Protein AF-A0AAU9T8T5-F1 (afdb_monomer_lite)

Foldseek 3Di:
DPPDDPQPAFAWQDDKPAPDQDVVVVVVSVVVVCVVCVQWWKKKWAADPVVRDTDDIDTDDHGPPDPDDDPDDPPDPDPDDRGRTIIIGTHDDD

InterPro domains:
  IPR000894 Ribulose bisphosphate carboxylase small subunit, domain [PF00101] (6-62)
  IPR000894 Ribulose bisphosphate carboxylase small subunit, domain [SM00961] (2-63)
  IPR024681 Ribulose bisphosphate carboxylase, small subunit [PR00152] (3-32)
  IPR024681 Ribulose bisphosphate carboxylase, small subunit [PR00152] (37-63)
  IPR024681 Ribulose bisphosphate carboxylase, small subunit [PTHR31262] (1-64)
  IPR036385 Ribulose bisphosphate carboxylase, small subunit superfamily [G3DSA:3.30.190.10] (1-71)
  IPR036385 Ribulose bisphosphate carboxylase, small subunit superfamily [SSF55239] (1-64)

Radius of gyration: 14.23 Å; chains: 1; bounding box: 36×28×37 Å

Sequence (94 aa):
MPGYYDGRYWTMWKLPMFGCNDSSQVLNEIQECKRTYPNAYIRCLAFDNKHQGQCMAFIIQKAHGLRLKALLLDSLLKPNKPIWLLLASVGVYF

Structure (mmCIF, N/CA/C/O backbone):
data_AF-A0AAU9T8T5-F1
#
_entry.id   AF-A0AAU9T8T5-F1
#
loop_
_atom_site.group_PDB
_atom_site.id
_atom_site.type_symbol
_atom_site.label_atom_id
_atom_site.label_alt_id
_atom_site.label_comp_id
_atom_site.label_asym_id
_atom_site.label_entity_id
_atom_site.label_seq_id
_atom_site.pdbx_PDB_ins_code
_atom_site.Cartn_x
_atom_site.Cartn_y
_atom_site.Cartn_z
_atom_site.occupancy
_atom_site.B_iso_or_equiv
_atom_site.auth_seq_id
_atom_site.auth_comp_id
_atom_site.auth_asym_id
_atom_site.auth_atom_id
_atom_site.pdbx_PDB_model_num
ATOM 1 N N . MET A 1 1 ? 20.989 2.482 18.515 1.00 70.00 1 MET A N 1
ATOM 2 C CA . MET A 1 1 ? 21.609 2.126 17.220 1.00 70.00 1 MET A CA 1
ATOM 3 C C . MET A 1 1 ? 21.257 3.206 16.204 1.00 70.00 1 MET A C 1
ATOM 5 O O . MET A 1 1 ? 20.070 3.506 16.096 1.00 70.00 1 MET A O 1
ATOM 9 N N . PRO A 1 2 ? 22.226 3.834 15.517 1.00 88.38 2 PRO A N 1
ATOM 10 C CA . PRO A 1 2 ? 21.930 4.846 14.500 1.00 88.38 2 PRO A CA 1
ATOM 11 C C . PRO A 1 2 ? 21.002 4.287 13.406 1.00 88.38 2 PRO A C 1
ATOM 13 O O . PRO A 1 2 ? 21.209 3.169 12.944 1.00 88.38 2 PRO A O 1
ATOM 16 N N . GLY A 1 3 ? 19.967 5.037 13.010 1.00 87.88 3 GLY A N 1
ATOM 17 C CA . GLY A 1 3 ? 19.069 4.666 11.902 1.00 87.88 3 GLY A CA 1
ATOM 18 C C . GLY A 1 3 ? 17.992 3.614 12.213 1.00 87.88 3 GLY A C 1
ATOM 19 O O . GLY A 1 3 ? 17.290 3.169 11.299 1.00 87.88 3 GLY A O 1
ATOM 20 N N . TYR A 1 4 ? 17.833 3.211 13.477 1.00 90.44 4 TYR A N 1
ATOM 21 C CA . TYR A 1 4 ? 16.737 2.340 13.899 1.00 90.44 4 TYR A CA 1
ATOM 22 C C . TYR A 1 4 ? 15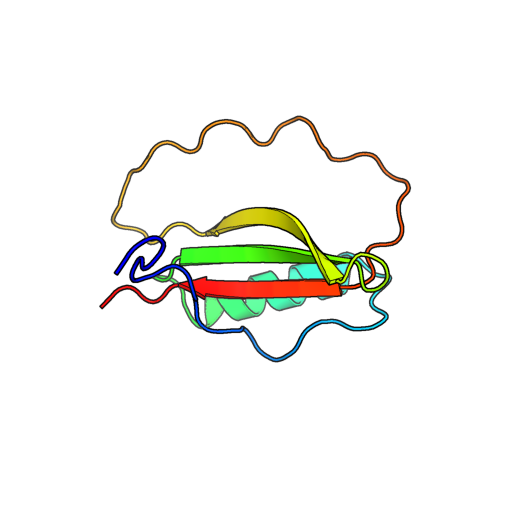.532 3.160 14.362 1.00 90.44 4 TYR A C 1
ATOM 24 O O . TYR A 1 4 ? 15.637 3.958 15.289 1.00 90.44 4 TYR A O 1
ATOM 32 N N . TYR A 1 5 ? 14.385 2.910 13.733 1.00 91.06 5 TYR A N 1
ATOM 33 C CA . TYR A 1 5 ? 13.091 3.448 14.136 1.00 91.06 5 TYR A CA 1
ATOM 34 C C . TYR A 1 5 ? 12.047 2.340 14.058 1.00 91.06 5 TYR A C 1
ATOM 36 O O . TYR A 1 5 ? 12.035 1.570 13.086 1.00 91.06 5 TYR A O 1
ATOM 44 N N . ASP A 1 6 ? 11.186 2.284 15.067 1.00 86.44 6 ASP A N 1
ATOM 45 C CA . ASP A 1 6 ? 10.041 1.382 15.101 1.00 86.44 6 ASP A CA 1
ATOM 46 C C . ASP A 1 6 ? 8.907 1.893 14.189 1.00 86.44 6 ASP A C 1
ATOM 48 O O . ASP A 1 6 ? 8.884 3.064 13.803 1.00 86.44 6 ASP A O 1
ATOM 52 N N . GLY A 1 7 ? 7.995 1.012 13.778 1.00 84.12 7 GLY A N 1
ATOM 53 C CA . GLY A 1 7 ? 6.808 1.364 12.986 1.00 84.12 7 GLY A CA 1
ATOM 54 C C . GLY A 1 7 ? 7.070 1.778 11.529 1.00 84.12 7 GLY A C 1
ATOM 55 O O . GLY A 1 7 ? 6.156 2.235 10.839 1.00 84.12 7 GLY A O 1
ATOM 56 N N . ARG A 1 8 ? 8.304 1.623 11.023 1.00 85.81 8 ARG A N 1
ATOM 57 C CA . ARG A 1 8 ? 8.642 1.884 9.605 1.00 85.81 8 ARG A CA 1
ATOM 58 C C . ARG A 1 8 ? 7.969 0.891 8.654 1.00 85.81 8 ARG A C 1
ATOM 60 O O . ARG A 1 8 ? 7.499 1.267 7.573 1.00 85.81 8 ARG A O 1
ATOM 67 N N . TYR A 1 9 ? 7.930 -0.374 9.064 1.00 84.62 9 TYR A N 1
ATOM 68 C CA . TYR A 1 9 ? 7.305 -1.457 8.317 1.00 84.62 9 TYR A CA 1
ATOM 69 C C . TYR A 1 9 ? 5.860 -1.633 8.757 1.00 84.62 9 TYR A C 1
ATOM 71 O O . TYR A 1 9 ? 5.542 -1.568 9.939 1.00 84.62 9 TYR A O 1
ATOM 79 N N . TRP A 1 10 ? 4.991 -1.807 7.771 1.00 88.19 10 TRP A N 1
ATOM 80 C CA . TRP A 1 10 ? 3.556 -2.002 7.937 1.00 88.19 10 TRP A CA 1
ATOM 81 C C . TRP A 1 10 ? 3.204 -3.357 7.322 1.00 88.19 10 TRP A C 1
ATOM 83 O O . TRP A 1 10 ? 3.937 -3.853 6.461 1.00 88.19 10 TRP A O 1
ATOM 93 N N . THR A 1 11 ? 2.079 -3.938 7.723 1.00 87.12 11 THR A N 1
ATOM 94 C CA . THR A 1 11 ? 1.611 -5.216 7.183 1.00 87.12 11 THR A CA 1
ATOM 95 C C . THR A 1 11 ? 1.308 -5.074 5.693 1.00 87.12 11 THR A C 1
ATOM 97 O O . THR A 1 11 ? 0.806 -4.047 5.234 1.00 87.12 11 THR A O 1
ATOM 100 N N . MET A 1 12 ? 1.646 -6.086 4.902 1.00 89.25 12 MET A N 1
ATOM 101 C CA . MET A 1 12 ? 1.344 -6.101 3.473 1.00 89.25 12 MET A CA 1
ATOM 102 C C . MET A 1 12 ? -0.094 -6.576 3.245 1.00 89.25 12 MET A C 1
ATOM 104 O O . MET A 1 12 ? -0.528 -7.546 3.864 1.00 89.25 12 MET A O 1
ATOM 108 N N . TRP A 1 13 ? -0.831 -5.904 2.361 1.00 88.81 13 TRP A N 1
ATOM 109 C CA . TRP A 1 13 ? -2.101 -6.418 1.856 1.00 88.81 13 TRP A CA 1
ATOM 110 C C . TRP A 1 13 ? -1.824 -7.344 0.673 1.00 88.81 13 TRP A C 1
ATOM 112 O O . TRP A 1 13 ? -1.335 -6.893 -0.363 1.00 88.81 13 TRP A O 1
ATOM 122 N N . LYS A 1 14 ? -2.134 -8.634 0.840 1.00 91.25 14 LYS A N 1
ATOM 123 C CA . LYS A 1 14 ? -1.865 -9.688 -0.149 1.00 91.25 14 LYS A CA 1
ATOM 124 C C . LYS A 1 14 ? -0.400 -9.638 -0.627 1.00 91.25 14 LYS A C 1
ATOM 126 O O . LYS A 1 14 ? 0.517 -9.639 0.192 1.00 91.25 14 LYS A O 1
ATOM 131 N N . LEU A 1 15 ? -0.191 -9.634 -1.940 1.00 89.62 15 LEU A N 1
ATOM 132 C CA . LEU A 1 15 ? 1.104 -9.567 -2.605 1.00 89.62 15 LEU A CA 1
ATOM 133 C C . LEU A 1 15 ? 1.161 -8.331 -3.512 1.00 89.62 15 LEU A C 1
ATOM 135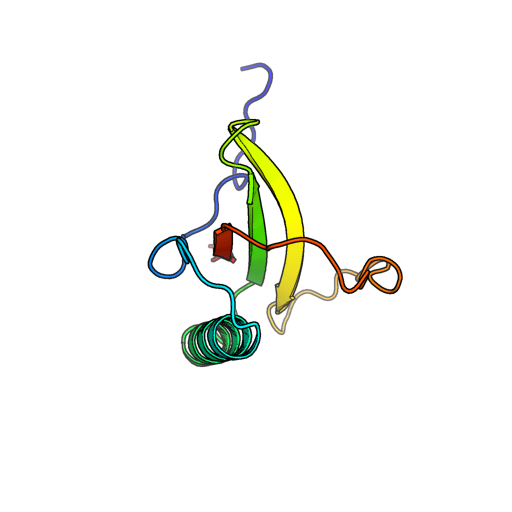 O O . LEU A 1 15 ? 0.113 -7.811 -3.904 1.00 89.62 15 LEU A O 1
ATOM 139 N N . PRO A 1 16 ? 2.369 -7.870 -3.884 1.00 87.88 16 PRO A N 1
ATOM 140 C CA . PRO A 1 16 ? 2.513 -6.829 -4.887 1.00 87.88 16 PRO A CA 1
ATOM 141 C C . PRO A 1 16 ? 1.776 -7.180 -6.189 1.00 87.88 16 PRO A C 1
ATOM 143 O O . PRO A 1 16 ? 1.883 -8.303 -6.686 1.00 87.88 16 PRO A O 1
ATOM 146 N N . MET A 1 17 ? 1.068 -6.212 -6.772 1.00 86.69 17 MET A N 1
ATOM 147 C CA . MET A 1 17 ? 0.343 -6.407 -8.033 1.00 86.69 17 MET A CA 1
ATOM 148 C C . MET A 1 17 ? 1.296 -6.381 -9.240 1.00 86.69 17 MET A C 1
ATOM 15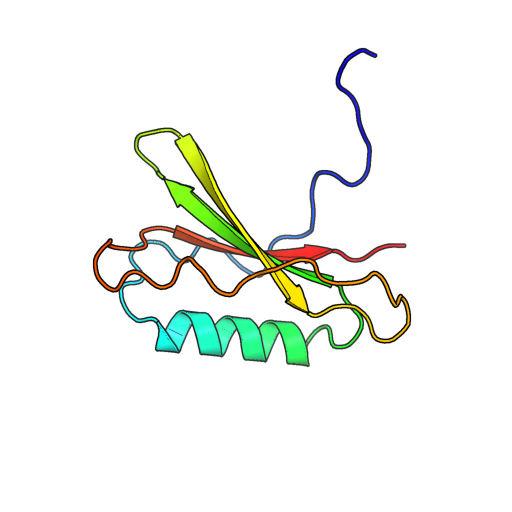0 O O . MET A 1 17 ? 1.357 -5.397 -9.980 1.00 86.69 17 MET A O 1
ATOM 154 N N . PHE A 1 18 ? 2.082 -7.444 -9.423 1.00 84.31 18 PHE A N 1
ATOM 155 C CA . PHE A 1 18 ? 3.011 -7.574 -10.547 1.00 84.31 18 PHE A CA 1
ATOM 156 C C . PHE A 1 18 ? 2.261 -7.588 -11.884 1.00 84.31 18 PHE A C 1
ATOM 158 O O . PHE A 1 18 ? 1.315 -8.349 -12.068 1.00 84.31 18 PHE A O 1
ATOM 165 N N . GLY A 1 19 ? 2.701 -6.764 -12.835 1.00 81.25 19 GLY A N 1
ATOM 166 C CA . GLY A 1 19 ? 2.143 -6.765 -14.191 1.00 81.25 19 GLY A CA 1
ATOM 167 C C . GLY A 1 19 ? 0.769 -6.098 -14.342 1.00 81.25 19 GLY A C 1
ATOM 168 O O . GLY A 1 19 ? 0.197 -6.138 -15.430 1.00 81.25 19 GLY A O 1
ATOM 169 N N . CYS A 1 20 ? 0.234 -5.489 -13.280 1.00 83.25 20 CYS A N 1
ATOM 170 C CA . CYS A 1 20 ? -1.054 -4.807 -13.324 1.00 83.25 20 CYS A CA 1
ATOM 171 C C . CYS A 1 20 ? -0.967 -3.526 -14.167 1.00 83.25 20 CYS A C 1
ATOM 173 O O . CYS A 1 20 ? -0.245 -2.599 -13.818 1.00 83.25 20 CYS A O 1
ATOM 175 N N . ASN A 1 21 ? -1.728 -3.467 -15.261 1.00 83.00 21 ASN A N 1
ATOM 176 C CA . ASN A 1 21 ? -1.850 -2.271 -16.106 1.00 83.00 21 ASN A CA 1
ATOM 177 C C . ASN A 1 21 ? -3.210 -1.573 -15.973 1.00 83.00 21 ASN A C 1
ATOM 179 O O . ASN A 1 21 ? -3.418 -0.516 -16.564 1.00 83.00 21 ASN A O 1
ATOM 183 N N . ASP A 1 22 ? -4.134 -2.157 -15.213 1.00 80.88 22 ASP A N 1
ATOM 184 C CA . ASP A 1 22 ? -5.491 -1.651 -15.055 1.00 80.88 22 ASP A CA 1
ATOM 185 C C . ASP A 1 22 ? -5.669 -1.000 -13.679 1.00 80.88 22 ASP A C 1
ATOM 187 O O . ASP A 1 22 ? -5.555 -1.640 -12.630 1.00 80.88 22 ASP A O 1
ATOM 191 N N . SER A 1 23 ? -5.980 0.295 -13.684 1.00 85.44 23 SER A N 1
ATOM 192 C CA . SER A 1 23 ? -6.219 1.063 -12.464 1.00 85.44 23 SER A CA 1
ATOM 193 C C . SER A 1 23 ? -7.464 0.591 -11.710 1.00 85.44 23 SER A C 1
ATOM 195 O O . SER A 1 23 ? -7.524 0.746 -10.489 1.00 85.44 23 SER A O 1
ATOM 197 N N . SER A 1 24 ? -8.437 -0.023 -12.389 1.00 86.94 24 SER A N 1
ATOM 198 C CA . SER A 1 24 ? -9.656 -0.518 -11.746 1.00 86.94 24 SER A CA 1
ATOM 199 C C . SER A 1 24 ? -9.365 -1.662 -10.767 1.00 86.94 24 SER A C 1
ATOM 201 O O . SER A 1 24 ? -9.898 -1.678 -9.658 1.00 86.94 24 SER A O 1
ATOM 203 N N . GLN A 1 25 ? -8.434 -2.559 -11.110 1.00 83.81 25 GLN A N 1
ATOM 204 C CA . GLN A 1 25 ? -8.025 -3.671 -10.246 1.00 83.81 25 GLN A CA 1
ATOM 205 C C . GLN A 1 25 ? -7.364 -3.162 -8.965 1.00 83.81 25 GLN A C 1
ATOM 207 O O . GLN A 1 25 ? -7.657 -3.648 -7.874 1.00 83.81 25 GLN A O 1
ATOM 212 N N . VAL A 1 26 ? -6.526 -2.129 -9.087 1.00 87.06 26 VAL A N 1
ATOM 213 C CA . VAL A 1 26 ? -5.916 -1.449 -7.937 1.00 87.06 26 VAL A CA 1
ATOM 214 C C .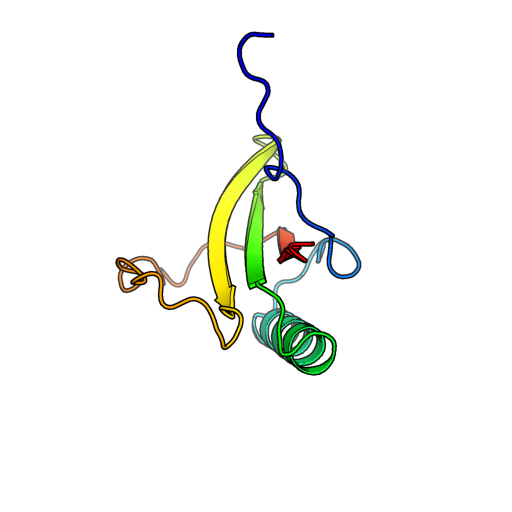 VAL A 1 26 ? -6.987 -0.859 -7.017 1.00 87.06 26 VAL A C 1
ATOM 216 O O . VAL A 1 26 ? -6.926 -1.027 -5.799 1.00 87.06 26 VAL A O 1
ATOM 219 N N . LEU A 1 27 ? -7.982 -0.174 -7.584 1.00 89.56 27 LEU A N 1
ATOM 220 C CA . LEU A 1 27 ? -9.066 0.429 -6.807 1.00 89.56 27 LEU A CA 1
ATOM 221 C C . LEU A 1 27 ? -9.936 -0.626 -6.111 1.00 89.56 27 LEU A C 1
ATOM 223 O O . LEU A 1 27 ? -10.335 -0.410 -4.966 1.00 89.56 27 LEU A O 1
ATOM 227 N N . ASN A 1 28 ? -10.179 -1.768 -6.755 1.00 90.75 28 ASN A N 1
ATOM 228 C CA . ASN A 1 28 ? -10.922 -2.882 -6.164 1.00 90.75 28 ASN A CA 1
ATOM 229 C C . ASN A 1 28 ? -10.190 -3.454 -4.942 1.00 90.75 28 ASN A C 1
ATOM 231 O O . ASN A 1 28 ? -10.786 -3.594 -3.876 1.00 90.75 28 ASN A O 1
ATOM 235 N N . GLU A 1 29 ? -8.882 -3.693 -5.052 1.00 89.25 29 GLU A N 1
ATOM 236 C CA . GLU A 1 29 ? -8.059 -4.173 -3.934 1.00 89.25 29 GLU A CA 1
ATOM 237 C C . GLU A 1 29 ? -8.034 -3.184 -2.765 1.00 89.25 29 GLU A C 1
ATOM 239 O O . GLU A 1 29 ? -8.136 -3.567 -1.597 1.00 89.25 29 GLU A O 1
ATOM 244 N N . ILE A 1 30 ? -7.973 -1.887 -3.069 1.00 89.56 30 ILE A N 1
ATOM 245 C CA . ILE A 1 30 ? -8.092 -0.836 -2.060 1.00 89.56 30 ILE A CA 1
ATOM 246 C C . ILE A 1 30 ? -9.447 -0.931 -1.348 1.00 89.56 30 ILE A C 1
ATOM 248 O O . ILE A 1 30 ? -9.491 -0.875 -0.120 1.00 89.56 30 ILE A O 1
ATOM 252 N N . GLN A 1 31 ? -10.553 -1.074 -2.081 1.00 91.50 31 GLN A N 1
ATOM 253 C CA . GLN A 1 31 ? -11.886 -1.188 -1.484 1.00 91.50 31 GLN A CA 1
ATOM 254 C C . GLN A 1 31 ? -12.023 -2.441 -0.610 1.00 91.50 31 GLN A C 1
ATOM 256 O O . GLN A 1 31 ? -12.554 -2.349 0.500 1.00 91.50 31 GLN A O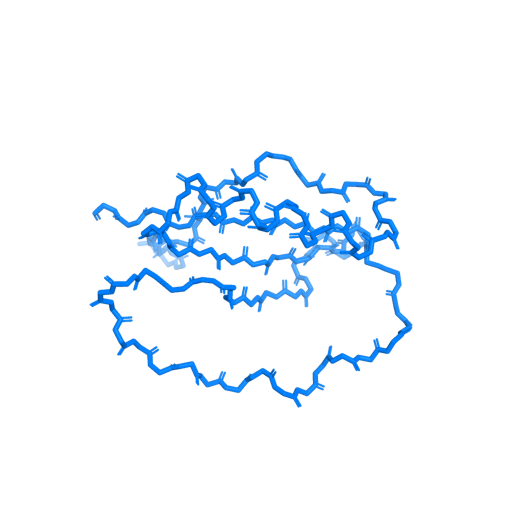 1
ATOM 261 N N . GLU A 1 32 ? -11.497 -3.585 -1.051 1.00 91.62 32 GLU A N 1
ATOM 262 C CA . GLU A 1 32 ? -11.467 -4.811 -0.247 1.00 91.62 32 GLU A CA 1
ATOM 263 C C . GLU A 1 32 ? -10.654 -4.636 1.038 1.00 91.62 32 GLU A C 1
ATOM 265 O O . GLU A 1 32 ? -11.116 -5.014 2.121 1.00 91.62 32 GLU A O 1
ATOM 270 N N . CYS A 1 33 ? -9.483 -4.004 0.944 1.00 88.19 33 CYS A N 1
ATOM 271 C CA . CYS A 1 33 ? -8.629 -3.720 2.090 1.00 88.19 33 CYS A CA 1
ATOM 272 C C . CYS A 1 33 ? -9.332 -2.800 3.101 1.00 88.19 33 CYS A C 1
ATOM 274 O O . CYS A 1 33 ? -9.305 -3.066 4.305 1.00 88.19 33 CYS A O 1
ATOM 276 N N . LYS A 1 34 ? -10.008 -1.744 2.625 1.00 88.88 34 LYS A N 1
ATOM 277 C CA . LYS A 1 34 ? -10.792 -0.825 3.469 1.00 88.88 34 LYS A CA 1
ATOM 278 C C . LYS A 1 34 ? -11.954 -1.535 4.161 1.00 88.88 34 LYS A C 1
ATOM 280 O O . LYS A 1 34 ? -12.207 -1.282 5.335 1.00 88.88 34 LYS A O 1
ATOM 285 N N . ARG A 1 35 ? -12.648 -2.433 3.454 1.00 88.88 35 ARG A N 1
ATOM 286 C CA . ARG A 1 35 ? -13.759 -3.221 4.010 1.00 88.88 35 ARG A CA 1
ATOM 287 C C . ARG A 1 35 ? -13.284 -4.204 5.079 1.00 88.88 35 ARG A C 1
ATOM 289 O O . ARG A 1 35 ? -13.968 -4.383 6.079 1.00 88.88 35 ARG A O 1
ATOM 296 N N . THR A 1 36 ? -12.126 -4.823 4.868 1.00 88.00 36 THR A N 1
ATOM 297 C CA . THR A 1 36 ? -11.550 -5.802 5.803 1.00 88.00 36 THR A CA 1
ATOM 298 C C . THR A 1 36 ? -11.012 -5.122 7.061 1.00 88.00 36 THR A C 1
ATOM 300 O O . THR A 1 36 ? -11.188 -5.630 8.165 1.00 88.00 36 THR A O 1
ATOM 303 N N . TYR A 1 37 ? -10.402 -3.943 6.906 1.00 85.12 37 TYR A N 1
ATOM 304 C CA . TYR A 1 37 ? -9.798 -3.182 7.999 1.00 85.12 37 TYR A CA 1
ATOM 305 C C . TYR A 1 37 ? -10.316 -1.733 8.040 1.00 85.12 37 TYR A C 1
ATOM 307 O O . TYR A 1 37 ? -9.577 -0.793 7.728 1.00 85.12 37 TYR A O 1
ATOM 315 N N . PRO A 1 38 ? -11.572 -1.507 8.466 1.00 83.19 38 PRO A N 1
ATOM 316 C CA . PRO A 1 38 ? -12.197 -0.179 8.436 1.00 83.19 38 PRO A CA 1
ATOM 317 C C . PRO A 1 38 ? -11.542 0.838 9.385 1.00 83.19 38 PRO A C 1
ATOM 319 O O . PRO A 1 38 ? -11.616 2.041 9.150 1.00 83.19 38 PRO A O 1
ATOM 322 N N . ASN A 1 39 ? -10.853 0.365 10.428 1.00 81.56 39 ASN A N 1
ATOM 323 C CA . ASN A 1 39 ? -10.203 1.207 11.437 1.00 81.56 39 ASN A CA 1
ATOM 324 C C . ASN A 1 39 ? -8.671 1.242 11.315 1.00 81.56 39 ASN A C 1
ATOM 326 O O . ASN A 1 39 ? -8.007 1.756 12.209 1.00 81.56 39 ASN A O 1
ATOM 330 N N . ALA A 1 40 ? -8.091 0.704 10.239 1.00 82.88 40 ALA A N 1
ATOM 331 C CA . ALA A 1 40 ? -6.644 0.730 10.032 1.00 82.88 40 ALA A CA 1
ATOM 332 C C . ALA A 1 40 ? -6.204 1.925 9.178 1.00 82.88 40 ALA A C 1
ATOM 334 O O . ALA A 1 40 ? -6.973 2.462 8.369 1.00 82.88 40 ALA A O 1
ATOM 335 N N . TYR A 1 41 ? -4.933 2.305 9.320 1.00 86.44 41 TYR A N 1
ATOM 336 C CA . TYR A 1 41 ? -4.276 3.145 8.327 1.00 86.44 41 TYR A CA 1
ATOM 337 C C . TYR A 1 41 ? -3.932 2.299 7.112 1.00 86.44 41 TYR A C 1
ATOM 339 O O . TYR A 1 41 ? -3.362 1.219 7.233 1.00 86.44 41 TYR A O 1
ATOM 347 N N . ILE A 1 42 ? -4.248 2.805 5.927 1.00 88.50 42 ILE A N 1
ATOM 348 C CA . ILE A 1 42 ? -3.941 2.115 4.675 1.00 88.50 42 ILE A CA 1
ATOM 349 C C . ILE A 1 42 ? -3.136 3.073 3.820 1.00 88.50 42 ILE A C 1
ATOM 351 O O . ILE A 1 42 ? -3.561 4.208 3.589 1.00 88.50 42 ILE A O 1
ATOM 355 N N . ARG A 1 43 ? -1.973 2.623 3.355 1.00 89.50 43 ARG A N 1
ATOM 356 C CA . ARG A 1 43 ? -1.123 3.354 2.415 1.00 89.50 43 ARG A CA 1
ATOM 357 C C . ARG A 1 43 ? -0.970 2.580 1.120 1.00 89.50 43 ARG A C 1
ATOM 359 O O . ARG A 1 43 ? -0.873 1.358 1.130 1.00 89.50 43 ARG A O 1
ATOM 366 N N . CYS A 1 44 ? -0.920 3.310 0.021 1.00 89.19 44 CYS A N 1
ATOM 367 C CA . CYS A 1 44 ? -0.533 2.803 -1.278 1.00 89.19 44 CYS A CA 1
ATOM 368 C C . CYS A 1 44 ? 0.946 3.083 -1.485 1.00 89.19 44 CYS A C 1
ATOM 370 O O . CYS A 1 44 ? 1.377 4.222 -1.314 1.00 89.19 44 CYS A O 1
ATOM 372 N N . LEU A 1 45 ? 1.701 2.073 -1.884 1.00 89.62 45 LEU A N 1
ATOM 373 C CA . LEU A 1 45 ? 3.107 2.165 -2.239 1.00 89.62 45 LEU A CA 1
ATOM 374 C C . LEU A 1 45 ? 3.270 1.740 -3.694 1.00 89.62 45 LEU A C 1
ATOM 376 O O . LEU A 1 45 ? 2.565 0.847 -4.153 1.00 89.62 45 LEU A O 1
ATOM 380 N N . ALA A 1 46 ? 4.210 2.346 -4.408 1.00 87.19 46 ALA A N 1
ATOM 381 C CA . ALA A 1 46 ? 4.636 1.867 -5.713 1.00 87.19 46 ALA A CA 1
ATOM 382 C C . ALA A 1 46 ? 6.149 1.704 -5.753 1.00 87.19 46 ALA A C 1
ATOM 384 O O . ALA A 1 46 ? 6.870 2.540 -5.203 1.00 87.19 46 ALA A O 1
ATOM 385 N N . PHE A 1 47 ? 6.618 0.651 -6.416 1.00 85.19 47 PHE A N 1
ATOM 386 C CA . PHE A 1 47 ? 8.035 0.301 -6.491 1.00 85.19 47 PHE A CA 1
ATOM 387 C C . PHE A 1 47 ? 8.495 0.194 -7.941 1.00 85.19 47 PHE A C 1
ATOM 389 O O . PHE A 1 47 ? 7.753 -0.278 -8.802 1.00 85.19 47 PHE A O 1
ATOM 396 N N . ASP A 1 48 ? 9.735 0.607 -8.189 1.00 82.38 48 ASP A N 1
ATOM 397 C CA . ASP A 1 48 ? 10.423 0.410 -9.463 1.00 82.38 48 ASP A CA 1
ATOM 398 C C . ASP A 1 48 ? 11.420 -0.739 -9.327 1.00 82.38 48 ASP A C 1
ATOM 400 O O . ASP A 1 48 ? 12.288 -0.740 -8.451 1.00 82.38 48 ASP A O 1
ATOM 404 N N . ASN A 1 49 ? 11.284 -1.728 -10.208 1.00 81.12 49 ASN A N 1
ATOM 405 C CA . ASN A 1 49 ? 12.126 -2.914 -10.217 1.00 81.12 49 ASN A CA 1
ATOM 406 C C . ASN A 1 49 ? 13.556 -2.630 -10.702 1.00 81.12 49 ASN A C 1
ATOM 408 O O . ASN A 1 49 ? 14.469 -3.343 -10.293 1.00 81.12 49 ASN A O 1
ATOM 412 N N . LYS A 1 50 ? 13.773 -1.597 -11.528 1.00 81.56 50 LYS A N 1
ATOM 413 C CA . LYS A 1 50 ? 15.100 -1.245 -12.053 1.00 81.56 50 LYS A CA 1
ATOM 414 C C . LYS A 1 50 ? 15.948 -0.562 -10.995 1.00 81.56 50 LYS A C 1
ATOM 416 O O . LYS A 1 50 ? 17.113 -0.897 -10.826 1.00 81.56 50 LYS A O 1
ATOM 421 N N . HIS A 1 51 ? 15.345 0.381 -10.278 1.00 84.75 51 HIS A N 1
ATOM 422 C CA . HIS A 1 51 ? 16.013 1.130 -9.215 1.00 84.75 51 HIS A CA 1
ATOM 423 C C . HIS A 1 51 ? 15.892 0.453 -7.843 1.00 84.75 51 HIS A C 1
ATOM 425 O O . HIS A 1 51 ? 16.463 0.951 -6.878 1.00 84.75 51 HIS A O 1
ATOM 431 N N . GLN A 1 52 ? 15.147 -0.658 -7.752 1.00 81.75 52 GLN A N 1
ATOM 432 C CA . GLN A 1 52 ? 14.904 -1.424 -6.523 1.00 81.75 52 GLN A CA 1
ATOM 433 C C . GLN A 1 52 ? 14.489 -0.531 -5.343 1.00 81.75 52 GLN A C 1
ATOM 435 O O . GLN A 1 52 ? 14.967 -0.673 -4.219 1.00 81.75 52 GLN A O 1
ATOM 440 N N . GLY A 1 53 ? 13.593 0.419 -5.615 1.00 81.88 53 GLY A N 1
ATOM 441 C CA . GLY A 1 53 ? 13.216 1.464 -4.672 1.00 81.88 53 GLY A CA 1
ATOM 442 C C . GLY A 1 53 ? 11.729 1.779 -4.711 1.00 81.88 53 GLY A C 1
ATOM 443 O O . GLY A 1 53 ? 11.043 1.550 -5.708 1.00 81.88 53 GLY A O 1
ATOM 444 N N . GLN A 1 54 ? 11.229 2.326 -3.605 1.00 81.94 54 GLN A N 1
ATOM 445 C CA . GLN A 1 54 ? 9.886 2.889 -3.550 1.00 81.94 54 GLN A CA 1
ATOM 446 C C . GLN A 1 54 ? 9.863 4.215 -4.317 1.00 81.94 54 GLN A C 1
ATOM 448 O O . GLN A 1 54 ? 10.597 5.144 -3.986 1.00 81.94 54 GLN A O 1
ATOM 453 N N . CYS A 1 55 ? 8.989 4.322 -5.310 1.00 85.06 55 CYS A N 1
ATOM 454 C CA . CYS A 1 55 ? 8.857 5.511 -6.150 1.00 85.06 55 CYS A CA 1
ATOM 455 C C . CYS A 1 55 ? 7.700 6.409 -5.733 1.00 85.06 55 CYS A C 1
ATOM 457 O O . CYS A 1 55 ? 7.761 7.618 -5.936 1.00 85.06 55 CYS A O 1
ATOM 459 N N . MET A 1 56 ? 6.635 5.833 -5.171 1.00 85.88 56 MET A N 1
ATOM 460 C CA . MET A 1 56 ? 5.475 6.591 -4.705 1.00 85.88 56 MET A CA 1
ATOM 461 C C . MET A 1 56 ? 4.952 6.002 -3.402 1.00 85.88 56 MET A C 1
ATOM 463 O O . MET A 1 56 ? 4.983 4.788 -3.206 1.00 85.88 56 MET A O 1
ATOM 467 N N . ALA A 1 57 ? 4.458 6.869 -2.522 1.00 87.25 57 ALA A N 1
ATOM 468 C CA . ALA A 1 57 ? 3.754 6.470 -1.315 1.00 87.25 57 ALA A CA 1
ATOM 469 C C . ALA A 1 57 ? 2.732 7.528 -0.914 1.00 87.25 57 ALA A C 1
ATOM 471 O O . ALA A 1 57 ? 3.069 8.707 -0.824 1.00 87.25 57 ALA A O 1
ATOM 472 N N . PHE A 1 58 ? 1.499 7.110 -0.640 1.00 87.19 58 PHE A N 1
ATOM 473 C CA . PHE A 1 58 ? 0.458 7.996 -0.125 1.00 87.19 58 PHE A CA 1
ATOM 474 C C . PHE A 1 58 ? -0.536 7.246 0.764 1.00 87.19 58 PHE A C 1
ATOM 476 O O . PHE A 1 58 ? -0.733 6.040 0.637 1.00 87.19 58 PHE A O 1
ATOM 483 N N . ILE A 1 59 ? -1.167 7.970 1.688 1.00 89.44 59 ILE A N 1
ATOM 484 C CA . ILE A 1 59 ? -2.176 7.427 2.604 1.00 89.44 59 ILE A CA 1
ATOM 485 C C . ILE A 1 59 ? -3.541 7.438 1.909 1.00 89.44 59 ILE A C 1
ATOM 487 O O . ILE A 1 59 ? -3.980 8.481 1.436 1.00 89.44 59 ILE A O 1
ATOM 491 N N . ILE A 1 60 ? -4.218 6.290 1.887 1.00 88.00 60 ILE A N 1
ATOM 492 C CA . ILE A 1 60 ? -5.559 6.110 1.315 1.00 88.00 60 ILE A CA 1
ATOM 493 C C . ILE A 1 60 ? -6.644 6.196 2.394 1.00 88.00 60 ILE A C 1
ATOM 495 O O . ILE A 1 60 ? -7.713 6.759 2.168 1.00 88.00 60 ILE A O 1
ATOM 499 N N . GLN A 1 61 ? -6.386 5.616 3.569 1.00 85.62 61 GLN A N 1
ATOM 500 C CA . GLN A 1 61 ? -7.328 5.599 4.685 1.00 85.62 61 GLN A CA 1
ATOM 501 C C . GLN A 1 61 ? -6.631 6.033 5.965 1.00 85.62 61 GLN A C 1
ATOM 503 O O . GLN A 1 61 ? -5.523 5.588 6.269 1.00 85.62 61 GLN A O 1
ATOM 508 N N . LYS A 1 62 ? -7.315 6.886 6.724 1.00 83.69 62 LYS A N 1
ATOM 509 C CA . LYS A 1 62 ? -6.972 7.203 8.107 1.00 83.69 62 LYS A CA 1
ATOM 510 C C . LYS A 1 62 ? -7.950 6.479 9.014 1.00 83.69 62 LYS A C 1
ATOM 512 O O . LYS A 1 62 ? -9.146 6.490 8.733 1.00 83.69 62 LYS A O 1
ATOM 517 N N . ALA A 1 63 ? -7.445 5.886 10.089 1.00 71.88 63 ALA A N 1
ATOM 518 C CA . ALA A 1 63 ? -8.290 5.319 11.127 1.00 71.88 63 ALA A CA 1
ATOM 519 C C . ALA A 1 63 ? -9.232 6.401 11.685 1.00 71.88 63 ALA A C 1
ATOM 521 O O . ALA A 1 63 ? -8.799 7.526 11.967 1.00 71.88 63 ALA A O 1
ATOM 522 N N . HIS A 1 64 ? -10.518 6.072 11.828 1.00 57.69 64 HIS A N 1
ATOM 523 C CA . HIS A 1 64 ? -11.535 6.985 12.343 1.00 57.69 64 HIS A CA 1
ATOM 524 C C . HIS A 1 64 ? -11.327 7.183 13.856 1.00 57.69 64 HIS A C 1
ATOM 526 O O . HIS A 1 64 ? -11.926 6.509 14.683 1.00 57.69 64 HIS A O 1
ATOM 532 N N . GLY A 1 65 ? -10.398 8.071 14.213 1.00 48.78 65 GLY A N 1
ATOM 533 C CA . GLY A 1 65 ? -10.021 8.359 15.602 1.00 48.78 65 GLY A CA 1
ATOM 534 C C . GLY A 1 65 ? -8.803 9.275 15.748 1.00 48.78 65 GLY A C 1
ATOM 535 O O . GLY A 1 65 ? -8.664 9.954 16.759 1.00 48.78 65 GLY A O 1
ATOM 536 N N . LEU A 1 66 ? -7.953 9.380 14.720 1.00 48.12 66 LEU A N 1
ATOM 537 C CA . LEU A 1 66 ? -6.733 10.192 14.764 1.00 48.12 66 LEU A CA 1
ATOM 538 C C . LEU A 1 66 ? -6.748 11.263 13.665 1.00 48.12 66 LEU A C 1
ATOM 540 O O . LEU A 1 66 ? -6.358 11.052 12.512 1.00 48.12 66 LEU A O 1
ATOM 544 N N . ARG A 1 67 ? -7.213 12.460 14.041 1.00 38.28 67 ARG A N 1
ATOM 545 C CA . ARG A 1 67 ? -7.250 13.666 13.201 1.00 38.28 67 ARG A CA 1
ATOM 546 C C . ARG A 1 67 ? -5.846 14.266 13.055 1.00 38.28 67 ARG A C 1
ATOM 548 O O . ARG A 1 67 ? -5.548 15.308 13.624 1.00 38.28 67 ARG A O 1
ATOM 555 N N . LEU A 1 68 ? -4.986 13.644 12.252 1.00 40.53 68 LEU A N 1
ATOM 556 C CA . LEU A 1 68 ? -3.771 14.297 11.750 1.00 40.53 68 LEU A CA 1
ATOM 557 C C . LEU A 1 68 ? -4.069 14.885 10.369 1.00 40.53 68 LEU A C 1
ATOM 559 O O . LEU A 1 68 ? -4.547 14.174 9.486 1.00 40.53 68 LEU A O 1
ATOM 563 N N . LYS A 1 69 ? -3.855 16.193 10.186 1.00 37.50 69 LYS A N 1
ATOM 564 C CA . LYS A 1 69 ? -4.111 16.931 8.933 1.00 37.50 69 LYS A CA 1
ATOM 565 C C . LYS A 1 69 ? -3.375 16.257 7.762 1.00 37.50 69 LYS A C 1
ATOM 567 O O . LYS A 1 69 ? -2.182 16.003 7.853 1.00 37.50 69 LYS A O 1
ATOM 572 N N . ALA A 1 70 ? -4.089 15.911 6.683 1.00 39.81 70 ALA A N 1
ATOM 573 C CA . ALA A 1 70 ? -3.442 15.505 5.431 1.00 39.81 70 ALA A CA 1
ATOM 574 C C . ALA A 1 70 ? -2.909 16.780 4.777 1.00 39.81 70 ALA A C 1
ATOM 576 O O . ALA A 1 70 ? -3.705 17.664 4.472 1.00 39.81 70 ALA A O 1
ATOM 577 N N . LEU A 1 71 ? -1.597 16.897 4.599 1.00 41.97 71 LEU A N 1
ATOM 578 C CA . LEU A 1 71 ? -1.043 17.893 3.696 1.00 41.97 71 LEU A CA 1
ATOM 579 C C . LEU A 1 71 ? -0.948 17.269 2.301 1.00 41.97 71 LEU A C 1
ATOM 581 O O . LEU A 1 71 ? -0.254 16.277 2.111 1.00 41.97 71 LEU A O 1
ATOM 585 N N . LEU A 1 72 ? -1.707 17.886 1.394 1.00 37.12 72 LEU A N 1
ATOM 586 C CA . LEU A 1 72 ? -1.519 18.015 -0.050 1.00 37.12 72 LEU A CA 1
ATOM 587 C C . LEU A 1 72 ? -1.257 16.735 -0.869 1.00 37.12 72 LEU A C 1
ATOM 589 O O . LEU A 1 72 ? -0.127 16.271 -0.991 1.00 37.12 72 LEU A O 1
ATOM 593 N N . LEU A 1 73 ? -2.293 16.250 -1.558 1.00 36.41 73 LEU A N 1
ATOM 594 C CA . LEU A 1 73 ? -2.135 15.348 -2.702 1.00 36.41 73 LEU A CA 1
ATOM 595 C C . LEU A 1 73 ? -3.040 15.790 -3.862 1.00 36.41 73 LEU A C 1
ATOM 597 O O . LEU A 1 73 ? -3.919 15.050 -4.275 1.00 36.41 73 LEU A O 1
ATOM 601 N N . ASP A 1 74 ? -2.788 16.991 -4.391 1.00 33.50 74 ASP A N 1
ATOM 602 C CA . ASP A 1 74 ? -3.456 17.524 -5.594 1.00 33.50 74 ASP A CA 1
ATOM 603 C C . ASP A 1 74 ? -2.463 17.849 -6.728 1.00 33.50 74 ASP A C 1
ATOM 605 O O . ASP A 1 74 ? -2.653 18.803 -7.476 1.00 33.50 74 ASP A O 1
ATOM 609 N N . SER A 1 75 ? -1.360 17.100 -6.891 1.00 35.28 75 SER A N 1
ATOM 610 C CA . SER A 1 75 ? -0.386 17.469 -7.944 1.00 35.28 75 SER A CA 1
ATOM 611 C C . SER A 1 75 ? 0.259 16.368 -8.787 1.00 35.28 75 SER A C 1
ATOM 613 O O . SER A 1 75 ? 1.056 16.692 -9.664 1.00 35.28 75 SER A O 1
ATOM 615 N N . LEU A 1 76 ? -0.059 15.079 -8.622 1.00 39.91 76 LEU A N 1
ATOM 616 C CA . LEU A 1 76 ? 0.668 14.030 -9.367 1.00 39.91 76 LEU A CA 1
ATOM 617 C C . LEU A 1 76 ? -0.201 12.916 -9.968 1.00 39.91 76 LEU A C 1
ATOM 619 O O . LEU A 1 76 ? 0.203 11.759 -10.010 1.00 39.91 76 LEU A O 1
ATOM 623 N N . LEU A 1 77 ? -1.342 13.280 -10.554 1.00 41.62 77 LEU A N 1
ATOM 624 C CA . LEU A 1 77 ? -1.949 12.494 -11.636 1.00 41.62 77 LEU A CA 1
ATOM 625 C C . LEU A 1 77 ? -1.425 13.025 -12.980 1.00 41.62 77 LEU A C 1
ATOM 627 O O . LEU A 1 77 ? -2.037 13.887 -13.604 1.00 41.62 77 LEU A O 1
ATOM 631 N N . LYS A 1 78 ? -0.257 12.535 -13.421 1.00 36.66 78 LYS A N 1
ATOM 632 C CA . LYS A 1 78 ? 0.176 12.666 -14.824 1.00 36.66 78 LYS A CA 1
ATOM 633 C C . LYS A 1 78 ? -0.133 11.354 -15.560 1.00 36.66 78 LYS A C 1
ATOM 635 O O . LYS A 1 78 ? 0.337 10.308 -15.116 1.00 36.66 78 LYS A O 1
ATOM 640 N N . PRO A 1 79 ? -0.876 11.388 -16.680 1.00 38.81 79 PRO A N 1
ATOM 641 C CA . PRO A 1 79 ? -1.565 10.222 -17.242 1.00 38.81 79 PRO A CA 1
ATOM 642 C C . PRO A 1 79 ? -0.690 9.262 -18.070 1.00 38.81 79 PRO A C 1
ATOM 644 O O . PRO A 1 79 ? -1.219 8.589 -18.944 1.00 38.81 79 PRO A O 1
ATOM 647 N N . ASN A 1 80 ? 0.636 9.190 -17.876 1.00 38.38 80 ASN A N 1
ATOM 648 C CA . ASN A 1 80 ? 1.454 8.422 -18.828 1.00 38.38 80 ASN A CA 1
ATOM 649 C C . ASN A 1 80 ? 2.765 7.826 -18.290 1.00 38.38 80 ASN A C 1
ATOM 651 O O . ASN A 1 80 ? 3.844 8.077 -18.828 1.00 38.38 80 ASN A O 1
ATOM 655 N N . LYS A 1 81 ? 2.693 7.022 -17.222 1.00 41.75 81 LYS A N 1
ATOM 656 C CA . LYS A 1 81 ? 3.787 6.109 -16.845 1.00 41.75 81 LYS A CA 1
ATOM 657 C C . LYS A 1 81 ? 3.216 4.747 -16.449 1.00 41.75 81 LYS A C 1
ATOM 659 O O . LYS A 1 81 ? 2.255 4.721 -15.684 1.00 41.75 81 LYS A O 1
ATOM 664 N N . PRO A 1 82 ? 3.783 3.634 -16.941 1.00 37.72 82 PRO A N 1
ATOM 665 C CA . PRO A 1 82 ? 3.273 2.313 -16.616 1.00 37.72 82 PRO A CA 1
ATOM 666 C C . PRO A 1 82 ? 3.616 1.980 -15.154 1.00 37.72 82 PRO A C 1
ATOM 668 O O . PRO A 1 82 ? 4.775 2.048 -14.737 1.00 37.72 82 PRO A O 1
ATOM 671 N N . ILE A 1 83 ? 2.584 1.713 -14.352 1.00 45.09 83 ILE A N 1
ATOM 672 C CA . ILE A 1 83 ? 2.687 1.453 -12.911 1.00 45.09 83 ILE A CA 1
ATOM 673 C C . ILE A 1 83 ? 2.941 -0.044 -12.735 1.00 45.09 83 ILE A C 1
ATOM 675 O O . ILE A 1 83 ? 2.015 -0.838 -12.771 1.00 45.09 83 ILE A O 1
ATOM 679 N N . TRP A 1 84 ? 4.203 -0.441 -12.572 1.00 38.59 84 TRP A N 1
ATOM 680 C CA . TRP A 1 84 ? 4.590 -1.861 -12.579 1.00 38.59 84 TRP A CA 1
ATOM 681 C C . TRP A 1 84 ? 4.664 -2.539 -11.206 1.00 38.59 84 TRP A C 1
ATOM 683 O O . TRP A 1 84 ? 4.974 -3.728 -11.140 1.00 38.59 84 TRP A O 1
ATOM 693 N N . LEU A 1 85 ? 4.351 -1.838 -10.114 1.00 43.03 85 LEU A N 1
ATOM 694 C CA . LEU A 1 85 ? 4.105 -2.481 -8.827 1.00 43.03 85 LEU A CA 1
ATOM 695 C C . LEU A 1 85 ? 3.314 -1.559 -7.917 1.00 43.03 85 LEU A C 1
ATOM 697 O O . LEU A 1 85 ? 3.783 -0.464 -7.615 1.00 43.03 85 LEU A O 1
ATOM 701 N N . LEU A 1 86 ? 2.152 -2.009 -7.456 1.00 45.09 86 LEU A N 1
ATOM 702 C CA . LEU A 1 86 ? 1.376 -1.313 -6.442 1.00 45.09 86 LEU A CA 1
ATOM 703 C C . LEU A 1 86 ? 1.184 -2.238 -5.241 1.00 45.09 86 LEU A C 1
ATOM 705 O O . LEU A 1 86 ? 0.822 -3.406 -5.379 1.00 45.09 86 LEU A O 1
ATOM 709 N N . LEU A 1 87 ? 1.514 -1.713 -4.071 1.00 49.09 87 LEU A N 1
ATOM 710 C CA . LEU A 1 87 ? 1.514 -2.393 -2.790 1.00 49.09 87 LEU A CA 1
ATOM 711 C C . LEU A 1 87 ? 0.596 -1.614 -1.856 1.00 49.09 87 LEU A C 1
ATOM 713 O O . LEU A 1 87 ? 0.943 -0.527 -1.398 1.00 49.09 87 LEU A O 1
ATOM 717 N N . ALA A 1 88 ? -0.579 -2.158 -1.562 1.00 44.88 88 ALA A N 1
ATOM 718 C CA . ALA A 1 88 ? 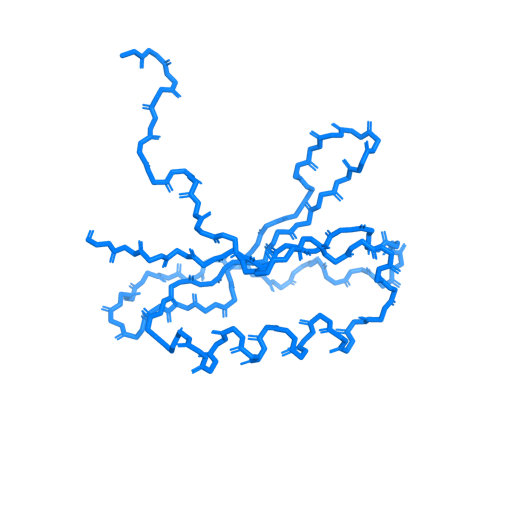-1.348 -1.683 -0.425 1.00 44.88 88 ALA A CA 1
ATOM 719 C C . ALA A 1 88 ? -0.679 -2.217 0.850 1.00 44.88 88 ALA A C 1
ATOM 721 O O . ALA A 1 88 ? -0.340 -3.395 0.964 1.00 44.88 88 ALA A O 1
ATOM 722 N N . SER A 1 89 ? -0.420 -1.334 1.802 1.00 42.78 89 SER A N 1
ATOM 723 C CA . SER A 1 89 ? 0.173 -1.686 3.081 1.00 42.78 89 SER A CA 1
ATOM 724 C C . SER A 1 89 ? -0.727 -1.166 4.195 1.00 42.78 89 SER A C 1
ATOM 726 O O . SER A 1 89 ? -1.130 -0.001 4.197 1.00 42.78 89 SER A O 1
ATOM 728 N N . VAL A 1 90 ? -1.086 -2.062 5.108 1.00 44.09 90 VAL A N 1
ATOM 729 C CA . VAL A 1 90 ? -1.983 -1.836 6.238 1.00 44.09 90 VAL A CA 1
ATOM 730 C C . VAL A 1 90 ? -1.136 -1.595 7.479 1.00 44.09 90 VAL A C 1
ATOM 732 O O . VAL A 1 90 ? -0.400 -2.470 7.928 1.00 44.09 90 VAL A O 1
ATOM 735 N N . GLY A 1 91 ? -1.228 -0.395 8.035 1.00 37.22 91 GLY A N 1
ATOM 736 C CA . GLY A 1 91 ? -0.685 -0.063 9.343 1.00 37.22 91 GLY A CA 1
ATOM 737 C C . GLY A 1 91 ? -1.735 -0.370 10.401 1.00 37.22 91 GLY A C 1
ATOM 738 O O . GLY A 1 91 ? -2.704 0.380 10.546 1.00 37.22 91 GLY A O 1
ATOM 739 N N . VAL A 1 92 ? -1.548 -1.473 11.126 1.00 30.75 92 VAL A N 1
ATOM 740 C CA . VAL A 1 92 ? -2.242 -1.724 12.392 1.00 30.75 92 VAL A CA 1
ATOM 741 C C . VAL A 1 92 ? -1.334 -1.172 13.484 1.00 30.75 92 VAL A C 1
ATOM 743 O O . VAL A 1 92 ? -0.253 -1.706 13.714 1.00 30.75 92 VAL A O 1
ATOM 746 N N . TYR A 1 93 ? -1.734 -0.062 14.096 1.00 30.48 93 TYR A N 1
ATOM 747 C CA . TYR A 1 93 ? -1.096 0.408 15.321 1.00 30.48 93 TYR A CA 1
ATOM 748 C C . TYR A 1 93 ? -1.739 -0.363 16.479 1.00 30.48 93 TYR A C 1
ATOM 750 O O . TYR A 1 93 ? -2.960 -0.299 16.630 1.00 30.48 93 TYR A O 1
ATOM 758 N N . PHE A 1 94 ? -0.930 -1.125 17.218 1.00 31.94 94 PHE A N 1
ATOM 759 C CA . PHE A 1 94 ? -1.263 -1.603 18.562 1.00 31.94 94 PHE A CA 1
ATOM 760 C C . PHE A 1 94 ? -0.814 -0.560 19.585 1.00 31.94 94 PHE A C 1
ATOM 762 O O . PHE A 1 94 ? 0.238 0.076 19.334 1.00 31.94 94 PHE A O 1
#

Secondary structure (DSSP, 8-state):
-TT--TT---EE-SS--TT---HHHHHHHHHHHHHH-TTSEEEEEEEETTTTEEEEEEEEE--TT--PPPP---S---S------EEEEEE---

pLDDT: mean 70.96, std 21.93, range [30.48, 91.62]

Organism: Thlaspi arvense (NCBI:txid13288)